Protein AF-A0A6C0LHE6-F1 (afdb_monomer_lite)

Sequence (182 aa):
MSNKDAHYPTIMELKTIEFEINLLLKAYDSVHKSFLQNVIDKDWIAALNNLGELERINQGLLNGSSKGNQLLDKALSEGEINHEIIILQKQKLDKIIRQAESQRAIAKRRKKELLDIEADVESTNLLQKSNSLQYTILTIVGIIVAGFTLKTITTDDITMLDNAILAIIIGLIIYYVIKKLY

pLDDT: mean 73.48, std 13.22, range [43.09, 93.25]

Structure (mmCIF, N/CA/C/O backbone):
data_AF-A0A6C0LHE6-F1
#
_entry.id   AF-A0A6C0LHE6-F1
#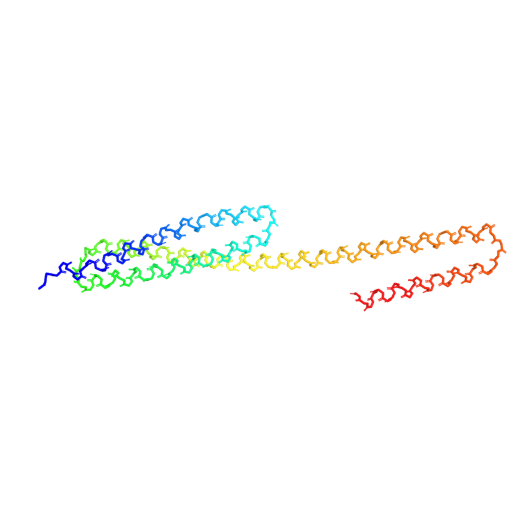
loop_
_atom_site.group_PDB
_atom_site.id
_atom_site.type_symbol
_atom_site.label_atom_id
_atom_site.label_alt_id
_atom_site.label_comp_id
_atom_site.label_asym_id
_atom_site.label_entity_id
_atom_site.label_seq_id
_atom_site.pdbx_PDB_ins_code
_atom_site.Cartn_x
_atom_site.Cartn_y
_atom_site.Cartn_z
_atom_site.occupancy
_atom_site.B_iso_or_equiv
_atom_site.auth_seq_id
_atom_site.auth_comp_id
_atom_site.auth_asym_id
_atom_site.auth_atom_id
_atom_site.pdbx_PDB_model_num
ATOM 1 N N . MET A 1 1 ? -14.221 11.757 44.640 1.00 45.53 1 MET A N 1
ATOM 2 C CA . MET A 1 1 ? -13.906 12.293 43.298 1.00 45.53 1 MET A CA 1
ATOM 3 C C . MET A 1 1 ? -14.899 11.681 42.330 1.00 45.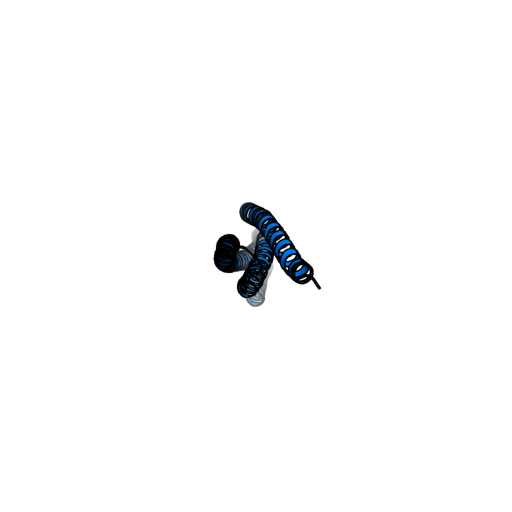53 1 MET A C 1
ATOM 5 O O . MET A 1 1 ? -15.178 10.496 42.446 1.00 45.53 1 MET A O 1
ATOM 9 N N . SER A 1 2 ? -15.554 12.511 41.523 1.00 43.09 2 SER A N 1
ATOM 10 C CA . SER A 1 2 ? -16.671 12.105 40.663 1.00 43.09 2 SER A CA 1
ATOM 11 C C . SER A 1 2 ? -16.165 11.197 39.541 1.00 43.09 2 SER A C 1
ATOM 13 O O . SER A 1 2 ? -15.155 11.513 38.920 1.00 43.09 2 SER A O 1
ATOM 15 N N . ASN A 1 3 ? -16.894 10.118 39.240 1.00 50.94 3 ASN A N 1
ATOM 16 C CA . ASN A 1 3 ? -16.592 9.166 38.158 1.00 50.94 3 ASN A CA 1
ATOM 17 C C . ASN A 1 3 ? -16.379 9.854 36.786 1.00 50.94 3 ASN A C 1
ATOM 19 O O . ASN A 1 3 ? -15.729 9.325 35.898 1.00 50.94 3 ASN A O 1
ATOM 23 N N . LYS A 1 4 ? -16.863 11.096 36.633 1.00 48.31 4 LYS A N 1
ATOM 24 C CA . LYS A 1 4 ? -16.704 11.928 35.431 1.00 48.31 4 LYS A CA 1
ATOM 25 C C . LYS A 1 4 ? -15.253 12.270 35.066 1.00 48.31 4 LYS A C 1
ATOM 27 O O . LYS A 1 4 ? -14.986 12.452 33.882 1.00 48.31 4 LYS A O 1
ATOM 32 N N . ASP A 1 5 ? -14.336 12.350 36.031 1.00 48.44 5 ASP A N 1
ATOM 33 C CA . ASP A 1 5 ? -12.946 12.757 35.758 1.00 48.44 5 ASP A CA 1
ATOM 34 C C . ASP A 1 5 ? -12.104 11.604 35.177 1.00 48.44 5 ASP A C 1
ATOM 36 O O . ASP A 1 5 ? -11.159 11.846 34.428 1.00 48.44 5 ASP A O 1
ATOM 40 N N . ALA A 1 6 ? -12.482 10.349 35.455 1.00 52.41 6 ALA A N 1
ATOM 41 C CA . ALA A 1 6 ? -11.825 9.151 34.920 1.00 52.41 6 ALA A CA 1
ATOM 42 C C . ALA A 1 6 ? -12.182 8.871 33.446 1.00 52.41 6 ALA A C 1
ATOM 44 O O . ALA A 1 6 ? -11.390 8.269 32.727 1.00 52.41 6 ALA A O 1
ATOM 45 N N . HIS A 1 7 ? -13.337 9.359 32.978 1.00 58.25 7 HIS A N 1
ATOM 46 C CA . HIS A 1 7 ? -13.851 9.109 31.624 1.00 58.25 7 HIS A CA 1
ATOM 47 C C . HIS A 1 7 ? -13.306 10.073 30.555 1.00 58.25 7 HIS A C 1
ATOM 49 O O . HIS A 1 7 ? -13.289 9.756 29.364 1.00 58.25 7 HIS A O 1
ATOM 55 N N . TYR A 1 8 ? -12.853 11.266 30.952 1.00 59.69 8 TYR A N 1
ATOM 56 C CA . TYR A 1 8 ? -12.339 12.279 30.022 1.00 59.69 8 TYR A CA 1
ATOM 57 C C . TYR A 1 8 ? -11.105 11.823 29.218 1.00 59.69 8 TYR A C 1
ATOM 59 O O . TYR A 1 8 ? -11.083 12.061 28.007 1.00 59.69 8 TYR A O 1
ATOM 67 N N . PRO A 1 9 ? -10.107 11.154 29.831 1.00 62.25 9 PRO A N 1
ATOM 68 C CA . PRO A 1 9 ? -8.940 10.642 29.115 1.00 62.25 9 PRO A CA 1
ATOM 69 C C . PRO A 1 9 ? -9.296 9.621 28.023 1.00 62.25 9 PRO A C 1
ATOM 71 O O . PRO A 1 9 ? -8.897 9.805 26.876 1.00 62.25 9 PRO A O 1
ATOM 74 N N . THR A 1 10 ? -10.120 8.609 28.327 1.00 71.75 10 THR A N 1
ATOM 75 C CA . THR A 1 10 ? -10.511 7.557 27.365 1.00 71.75 10 THR A CA 1
ATOM 76 C C . THR A 1 10 ? -11.290 8.128 26.174 1.00 71.75 10 THR A C 1
ATOM 78 O O . THR A 1 10 ? -11.019 7.790 25.021 1.00 71.75 10 THR A O 1
ATOM 81 N N . ILE A 1 11 ? -12.230 9.048 26.424 1.00 72.69 11 ILE A N 1
ATOM 82 C CA . ILE A 1 11 ? -13.008 9.710 25.363 1.00 72.69 11 ILE A CA 1
ATOM 83 C C . ILE A 1 11 ? -12.109 10.590 24.487 1.00 72.69 11 ILE A C 1
ATOM 85 O O . ILE A 1 11 ? -12.278 10.632 23.266 1.00 72.69 11 ILE A O 1
ATOM 89 N N . MET A 1 12 ? -11.160 11.306 25.096 1.00 69.44 12 MET A N 1
ATOM 90 C CA . MET A 1 12 ? -10.203 12.134 24.367 1.00 69.44 12 MET A CA 1
ATOM 91 C C . MET A 1 12 ? -9.301 11.277 23.473 1.00 69.44 12 MET A C 1
ATOM 93 O O . MET A 1 12 ? -9.126 11.606 22.303 1.00 69.44 12 MET A O 1
ATOM 97 N N . GLU A 1 13 ? -8.803 10.147 23.977 1.00 72.38 13 GLU A N 1
ATOM 98 C CA . GLU A 1 13 ? -8.007 9.202 23.190 1.00 72.38 13 GLU A CA 1
ATOM 99 C C . GLU A 1 13 ? -8.792 8.605 22.015 1.00 72.38 13 GLU A C 1
ATOM 101 O O . GLU A 1 13 ? -8.275 8.563 20.898 1.00 72.38 13 GLU A O 1
ATOM 106 N N . LEU A 1 14 ? -10.051 8.207 22.227 1.00 77.62 14 LEU A N 1
ATOM 107 C CA . LEU A 1 14 ? -10.919 7.703 21.157 1.00 77.62 14 LEU A CA 1
ATOM 108 C C . LEU A 1 14 ? -11.138 8.746 20.051 1.00 77.62 14 LEU A C 1
ATOM 110 O O . LEU A 1 14 ? -11.070 8.407 18.869 1.00 77.62 14 LEU A O 1
ATOM 114 N N . LYS A 1 15 ? -11.343 10.019 20.414 1.00 73.62 15 LYS A N 1
ATOM 115 C CA . LYS A 1 15 ? -11.470 11.119 19.442 1.00 73.62 15 LYS A CA 1
ATOM 116 C C . LYS A 1 15 ? -10.176 11.380 18.676 1.00 73.62 15 LYS A C 1
ATOM 118 O O . LYS 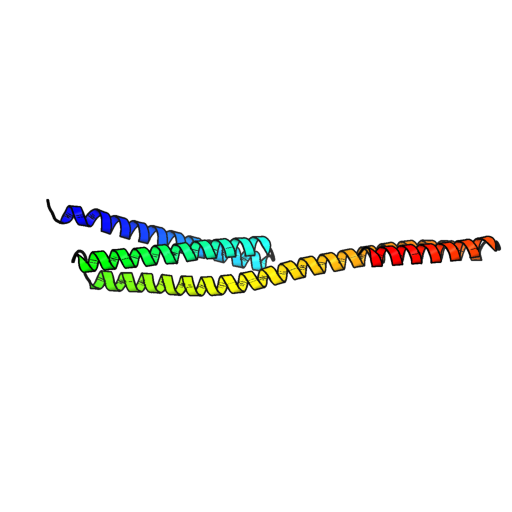A 1 15 ? -10.225 11.647 17.477 1.00 73.62 15 LYS A O 1
ATOM 123 N N . THR A 1 16 ? -9.029 11.296 19.346 1.00 73.38 16 THR A N 1
ATOM 124 C CA . THR A 1 16 ? -7.721 11.420 18.691 1.00 73.38 16 THR A CA 1
ATOM 125 C C . THR A 1 16 ? -7.519 10.305 17.671 1.00 73.38 16 THR A C 1
ATOM 127 O O . THR A 1 16 ? -7.176 10.588 16.526 1.00 73.38 16 THR A O 1
ATOM 130 N N . ILE A 1 17 ? -7.821 9.055 18.035 1.00 78.56 17 ILE A N 1
ATOM 131 C CA . ILE A 1 17 ? -7.734 7.913 17.115 1.00 78.56 17 ILE A CA 1
ATOM 132 C C . ILE A 1 17 ? -8.687 8.085 15.929 1.00 78.56 17 ILE A C 1
ATOM 134 O O . ILE A 1 17 ? -8.297 7.842 14.790 1.00 78.56 17 ILE A O 1
ATOM 138 N N . GLU A 1 18 ? -9.924 8.529 16.162 1.00 79.81 18 GLU A N 1
ATOM 139 C CA . GLU A 1 18 ? -10.877 8.808 15.083 1.00 79.81 18 GLU A CA 1
ATOM 140 C C . GLU A 1 18 ? -10.336 9.871 14.113 1.00 79.81 18 GLU A C 1
ATOM 142 O O . GLU A 1 18 ? -10.421 9.708 12.892 1.00 79.81 18 GLU A O 1
ATOM 147 N N . PHE A 1 19 ? -9.745 10.948 14.634 1.00 73.12 19 PHE A N 1
ATOM 148 C CA . PHE A 1 19 ? -9.117 11.982 13.817 1.00 73.12 19 PHE A CA 1
ATOM 149 C C . PHE A 1 19 ? -7.933 11.437 13.004 1.00 73.12 19 PHE A C 1
ATOM 151 O O . PHE A 1 19 ? -7.868 11.669 11.794 1.00 73.12 19 PHE A O 1
ATOM 158 N N . GLU A 1 20 ? -7.033 10.681 13.635 1.00 71.50 20 GLU A N 1
ATOM 159 C CA . GLU A 1 20 ? -5.877 10.056 12.982 1.00 71.50 20 GLU A CA 1
ATOM 160 C C . GLU A 1 20 ? -6.304 9.094 11.866 1.00 71.50 20 GLU A C 1
ATOM 162 O O . GLU A 1 20 ? -5.796 9.182 10.748 1.00 71.50 20 GLU A O 1
ATOM 167 N N . ILE A 1 21 ? -7.285 8.225 12.126 1.00 77.75 21 ILE A N 1
ATOM 168 C CA . ILE A 1 21 ? -7.842 7.303 11.127 1.00 77.75 21 ILE A CA 1
ATOM 169 C C . ILE A 1 21 ? -8.412 8.082 9.938 1.00 77.75 21 ILE A C 1
ATOM 171 O O . ILE A 1 21 ? -8.118 7.757 8.788 1.00 77.75 21 ILE A O 1
ATOM 175 N N . ASN A 1 22 ? -9.186 9.139 10.190 1.00 78.94 22 ASN A N 1
ATOM 176 C CA . ASN A 1 22 ? -9.757 9.960 9.123 1.00 78.94 22 ASN A CA 1
ATOM 177 C C . ASN A 1 22 ? -8.684 10.680 8.293 1.00 78.94 22 ASN A C 1
ATOM 179 O O . ASN A 1 22 ? -8.832 10.810 7.075 1.00 78.94 22 ASN A O 1
ATOM 183 N N . LEU A 1 23 ? -7.603 11.140 8.928 1.00 71.62 23 LEU A N 1
ATOM 184 C CA . LEU A 1 23 ? -6.467 11.738 8.232 1.00 71.62 23 LEU A CA 1
ATOM 185 C C . LEU A 1 23 ? -5.773 10.710 7.332 1.00 71.62 23 LEU A C 1
ATOM 187 O O . LEU A 1 23 ? -5.506 10.995 6.164 1.00 71.62 23 LEU A O 1
ATOM 191 N N . LEU A 1 24 ? -5.539 9.505 7.852 1.00 78.88 24 LEU A N 1
ATOM 192 C CA . LEU A 1 24 ? -4.915 8.407 7.120 1.00 78.88 24 LEU A CA 1
ATOM 193 C C . LEU A 1 24 ? -5.769 7.934 5.940 1.00 78.88 24 LEU A C 1
ATOM 195 O O . LEU A 1 24 ? -5.221 7.698 4.869 1.00 78.88 24 LEU A O 1
ATOM 199 N N . LEU A 1 25 ? -7.097 7.862 6.080 1.00 82.00 25 LEU A N 1
ATOM 200 C CA . LEU A 1 25 ? -7.998 7.534 4.967 1.00 82.00 25 LEU A CA 1
ATOM 201 C C . LEU A 1 25 ? -7.914 8.577 3.841 1.00 82.00 25 LEU A C 1
ATOM 203 O O . LEU A 1 25 ? -7.814 8.220 2.669 1.00 82.00 25 LEU A O 1
ATOM 207 N N . LYS A 1 26 ? -7.882 9.871 4.181 1.00 81.69 26 LYS A N 1
ATOM 208 C CA . LYS A 1 26 ? -7.706 10.943 3.184 1.00 81.69 26 LYS A CA 1
ATOM 209 C C . LYS A 1 26 ? -6.332 10.889 2.516 1.00 81.69 26 LYS A C 1
ATOM 211 O O . LYS A 1 26 ? -6.231 11.077 1.304 1.00 81.69 26 LYS A O 1
ATOM 216 N N . ALA A 1 27 ? -5.282 10.635 3.297 1.00 78.06 27 ALA A N 1
ATOM 217 C CA . ALA A 1 27 ? -3.933 10.459 2.775 1.00 78.06 27 ALA A CA 1
ATOM 218 C C . ALA A 1 27 ? -3.869 9.257 1.823 1.00 78.06 27 ALA A C 1
ATOM 220 O O . ALA A 1 27 ? -3.301 9.377 0.740 1.00 78.06 27 ALA A O 1
ATOM 221 N N . TYR A 1 28 ? -4.519 8.144 2.181 1.00 88.06 28 TYR A N 1
ATOM 222 C CA . TYR A 1 28 ? -4.615 6.954 1.341 1.00 88.06 28 TYR A CA 1
ATOM 223 C C . TYR A 1 28 ? -5.205 7.292 -0.029 1.00 88.06 28 TYR A C 1
ATOM 225 O O . TYR A 1 28 ? -4.587 7.006 -1.052 1.00 88.06 28 TYR A O 1
ATOM 233 N N . ASP A 1 29 ? -6.363 7.956 -0.060 1.00 88.94 29 ASP A N 1
ATOM 234 C CA . ASP A 1 29 ? -7.023 8.337 -1.311 1.00 88.94 29 ASP A CA 1
ATOM 235 C C . ASP A 1 29 ? -6.145 9.249 -2.175 1.00 88.94 29 ASP A C 1
ATOM 237 O O . ASP A 1 29 ? -6.088 9.092 -3.397 1.00 88.94 29 ASP A O 1
ATOM 241 N N . SER A 1 30 ? -5.441 10.196 -1.552 1.00 85.25 30 SER A N 1
ATOM 242 C CA . SER A 1 30 ? -4.534 11.107 -2.253 1.00 85.25 30 SER A CA 1
ATOM 243 C C . SER A 1 30 ? -3.344 10.366 -2.868 1.00 85.25 30 SER A C 1
ATOM 245 O O . SER A 1 30 ? -3.062 10.522 -4.058 1.00 85.25 30 SER A O 1
ATOM 247 N N . VAL A 1 31 ? -2.658 9.533 -2.081 1.00 83.25 31 VAL A N 1
ATOM 248 C CA . VAL A 1 31 ? -1.488 8.772 -2.543 1.00 83.25 31 VAL A CA 1
ATOM 249 C C . VAL A 1 31 ? -1.897 7.731 -3.583 1.00 83.25 31 VAL A C 1
ATOM 251 O O . VAL A 1 31 ? -1.194 7.546 -4.572 1.00 83.25 31 VAL A O 1
ATOM 254 N N . HIS A 1 32 ? -3.063 7.097 -3.437 1.00 90.38 32 HIS A N 1
ATOM 255 C CA . HIS A 1 32 ? -3.565 6.133 -4.413 1.00 90.38 32 HIS A CA 1
ATOM 256 C C . HIS A 1 32 ? -3.854 6.798 -5.766 1.00 90.38 32 HIS A C 1
ATOM 258 O O . HIS A 1 32 ? -3.476 6.261 -6.806 1.00 90.38 32 HIS A O 1
ATOM 264 N N . LYS A 1 33 ? -4.448 7.998 -5.780 1.00 93.25 33 LYS A N 1
ATOM 265 C CA . LYS A 1 33 ? -4.622 8.764 -7.026 1.00 93.25 33 LYS A CA 1
ATOM 266 C C . LYS A 1 33 ? -3.281 9.087 -7.683 1.00 93.25 33 LYS A C 1
ATOM 268 O O . LYS A 1 33 ? -3.139 8.876 -8.884 1.00 93.25 33 LYS A O 1
ATOM 273 N N . SER A 1 34 ? -2.295 9.534 -6.903 1.00 89.12 34 SER A N 1
ATOM 274 C CA . SER A 1 34 ? -0.945 9.790 -7.419 1.00 89.12 34 SER A CA 1
ATOM 275 C C . SER A 1 34 ? -0.278 8.517 -7.946 1.00 89.12 34 SER A C 1
ATOM 277 O O . SER A 1 34 ? 0.345 8.546 -8.999 1.00 89.12 34 SER A O 1
ATOM 279 N N . PHE A 1 35 ? -0.453 7.375 -7.277 1.00 91.88 35 PHE A N 1
ATOM 280 C CA . PHE A 1 35 ? 0.025 6.081 -7.762 1.00 91.88 35 PHE A CA 1
ATOM 281 C C . PHE A 1 35 ? -0.550 5.738 -9.139 1.00 91.88 35 PHE A C 1
ATOM 283 O O . PHE A 1 35 ? 0.207 5.389 -10.039 1.00 91.88 35 PHE A O 1
ATOM 290 N N . LEU A 1 36 ? -1.869 5.858 -9.316 1.00 92.62 36 LEU A N 1
ATOM 291 C CA . LEU A 1 36 ? -2.510 5.570 -10.601 1.00 92.62 36 LEU A CA 1
ATOM 292 C C . LEU A 1 36 ? -2.005 6.504 -11.704 1.00 92.62 36 LEU A C 1
ATOM 294 O O . LEU A 1 36 ? -1.741 6.037 -12.808 1.00 92.62 36 LEU A O 1
ATOM 298 N N . GLN A 1 37 ? -1.829 7.789 -11.389 1.00 91.56 37 GLN A N 1
ATOM 299 C CA . GLN A 1 37 ? -1.280 8.763 -12.327 1.00 91.56 37 GLN A CA 1
ATOM 300 C C . GLN A 1 37 ? 0.154 8.401 -12.737 1.00 91.56 37 GLN A C 1
ATOM 302 O O . GLN A 1 37 ? 0.437 8.305 -13.924 1.00 91.56 37 GLN A O 1
ATOM 307 N N . ASN A 1 38 ? 1.023 8.073 -11.779 1.00 87.38 38 ASN A N 1
ATOM 308 C CA . ASN A 1 38 ? 2.407 7.690 -12.067 1.00 87.38 38 ASN A CA 1
ATOM 309 C C . ASN A 1 38 ? 2.498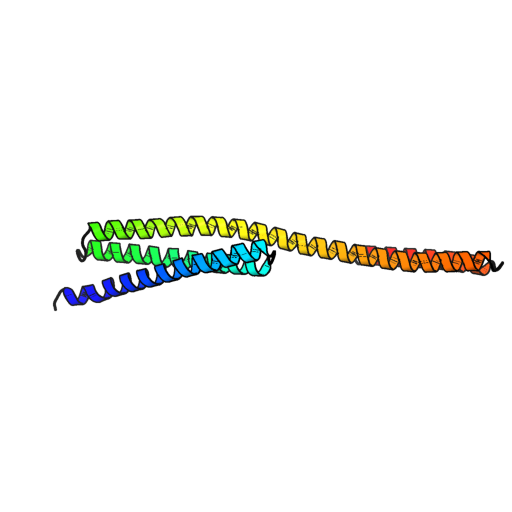 6.387 -12.881 1.00 87.38 38 ASN A C 1
ATOM 311 O O . ASN A 1 38 ? 3.367 6.254 -13.736 1.00 87.38 38 ASN A O 1
ATOM 315 N N . VAL A 1 39 ? 1.572 5.440 -12.679 1.00 87.94 39 VAL A N 1
ATOM 316 C CA . VAL A 1 39 ? 1.456 4.240 -13.529 1.00 87.94 39 VAL A CA 1
ATOM 317 C C . VAL A 1 39 ? 1.046 4.598 -14.962 1.00 87.94 39 VAL A C 1
ATOM 319 O O . VAL A 1 39 ? 1.599 4.035 -15.904 1.00 87.94 39 VAL A O 1
ATOM 322 N N . ILE A 1 40 ? 0.098 5.525 -15.144 1.00 90.25 40 ILE A N 1
ATOM 323 C CA . ILE A 1 40 ? -0.316 6.014 -16.472 1.00 90.25 40 ILE A CA 1
ATOM 324 C C . ILE A 1 40 ? 0.852 6.714 -17.177 1.00 90.25 40 ILE A C 1
ATOM 326 O O . ILE A 1 40 ? 1.114 6.444 -18.351 1.00 90.25 40 ILE A O 1
ATOM 330 N N . ASP A 1 41 ? 1.583 7.550 -16.442 1.00 92.25 41 ASP A N 1
ATOM 331 C CA . ASP A 1 41 ? 2.724 8.321 -16.942 1.00 92.25 41 ASP A CA 1
ATOM 332 C C . ASP A 1 41 ? 3.991 7.465 -17.120 1.00 92.25 41 ASP A C 1
ATOM 334 O O . ASP A 1 41 ? 4.993 7.942 -17.652 1.00 92.25 41 ASP A O 1
ATOM 338 N N . LYS A 1 42 ? 3.936 6.182 -16.730 1.00 89.81 42 LYS A N 1
ATOM 339 C CA . LYS A 1 42 ? 5.050 5.219 -16.742 1.00 89.81 42 LYS A CA 1
ATOM 340 C C . LYS A 1 42 ? 6.243 5.648 -15.880 1.00 89.81 42 LYS A C 1
ATOM 342 O O . LYS A 1 42 ? 7.364 5.191 -16.101 1.00 89.81 42 LYS A O 1
ATOM 347 N N . ASP A 1 43 ? 6.005 6.490 -14.879 1.00 87.12 43 ASP A N 1
ATOM 348 C CA . ASP A 1 43 ? 6.984 6.811 -13.844 1.00 87.12 43 ASP A CA 1
ATOM 349 C C . ASP A 1 43 ? 6.976 5.703 -12.781 1.00 87.12 43 ASP A C 1
ATOM 351 O O . ASP A 1 43 ? 6.321 5.784 -11.735 1.00 87.12 43 ASP A O 1
ATOM 355 N N . TRP A 1 44 ? 7.681 4.611 -13.087 1.00 85.69 44 TRP A N 1
ATOM 356 C CA . TRP A 1 44 ? 7.710 3.412 -12.248 1.00 85.69 44 TRP A CA 1
ATOM 357 C C . TRP A 1 44 ? 8.355 3.656 -10.884 1.00 85.69 44 TRP A C 1
ATOM 359 O O . TRP A 1 44 ? 7.887 3.100 -9.891 1.00 85.69 44 TRP A O 1
ATOM 369 N N . ILE A 1 45 ? 9.357 4.537 -10.810 1.00 84.06 45 ILE A N 1
ATOM 370 C CA . ILE A 1 45 ? 10.038 4.889 -9.558 1.00 84.06 45 ILE A CA 1
ATOM 371 C C . ILE A 1 45 ? 9.065 5.632 -8.637 1.00 84.06 45 ILE A C 1
ATOM 373 O O . ILE A 1 45 ? 8.898 5.265 -7.469 1.00 84.06 45 ILE A O 1
ATOM 377 N N . ALA A 1 46 ? 8.365 6.647 -9.152 1.00 81.62 46 ALA A N 1
ATOM 378 C CA . ALA A 1 46 ? 7.381 7.374 -8.361 1.00 81.62 46 ALA A CA 1
ATOM 379 C C . ALA A 1 46 ? 6.170 6.495 -7.998 1.00 81.62 46 ALA A C 1
ATOM 381 O O . ALA A 1 46 ? 5.635 6.603 -6.891 1.00 81.62 46 ALA A O 1
ATOM 382 N N . ALA A 1 47 ? 5.749 5.582 -8.879 1.00 84.69 47 ALA A N 1
ATOM 383 C CA . ALA A 1 47 ? 4.712 4.597 -8.571 1.00 84.69 47 ALA A CA 1
ATOM 384 C C . ALA A 1 47 ? 5.141 3.632 -7.447 1.00 84.69 47 ALA A C 1
ATOM 386 O O . ALA A 1 47 ? 4.353 3.354 -6.538 1.00 84.69 47 ALA A O 1
ATOM 387 N N . LEU A 1 48 ? 6.393 3.163 -7.456 1.00 84.38 48 LEU A N 1
ATOM 388 C CA . LEU A 1 48 ? 6.952 2.295 -6.417 1.00 84.38 48 LEU A CA 1
ATOM 389 C C . LEU A 1 48 ? 7.016 3.007 -5.057 1.00 84.38 48 LEU A C 1
ATOM 391 O O . LEU A 1 48 ? 6.616 2.430 -4.040 1.00 84.38 48 LEU A O 1
ATOM 395 N N . ASN A 1 49 ? 7.447 4.271 -5.042 1.00 84.00 49 ASN A N 1
ATOM 396 C CA . ASN A 1 49 ? 7.451 5.107 -3.839 1.00 84.00 49 ASN A CA 1
ATOM 397 C C . ASN A 1 49 ? 6.035 5.278 -3.274 1.00 84.00 49 ASN A C 1
ATOM 399 O O . ASN A 1 49 ? 5.817 5.065 -2.079 1.00 84.00 49 ASN A O 1
ATOM 403 N N . ASN A 1 50 ? 5.049 5.551 -4.134 1.00 86.00 50 ASN A N 1
ATOM 404 C CA . ASN A 1 50 ? 3.655 5.658 -3.710 1.00 86.00 50 ASN A CA 1
ATOM 405 C C . ASN A 1 50 ? 3.117 4.348 -3.113 1.00 86.00 50 ASN A C 1
ATOM 407 O O . ASN A 1 50 ? 2.379 4.391 -2.131 1.00 86.00 50 ASN A O 1
ATOM 411 N N . LEU A 1 51 ? 3.496 3.176 -3.639 1.00 86.38 51 LEU A N 1
ATOM 412 C CA . LEU A 1 51 ? 3.133 1.893 -3.019 1.00 86.38 51 LEU A CA 1
ATOM 413 C C . LEU A 1 51 ? 3.747 1.724 -1.623 1.00 86.38 51 LEU A C 1
ATOM 415 O O . LEU A 1 51 ? 3.087 1.182 -0.735 1.00 86.38 51 LEU A O 1
ATOM 419 N N . GLY A 1 52 ? 4.983 2.190 -1.418 1.00 83.69 52 GLY A N 1
ATOM 420 C CA . GLY A 1 52 ? 5.623 2.214 -0.101 1.00 83.69 52 GLY A CA 1
ATOM 421 C C . GLY A 1 52 ? 4.856 3.078 0.902 1.00 83.69 52 GLY A C 1
ATOM 422 O O . GLY A 1 52 ? 4.582 2.637 2.020 1.00 83.69 52 GLY A O 1
ATOM 423 N N . GLU A 1 53 ? 4.432 4.269 0.484 1.00 82.75 53 GLU A N 1
ATOM 424 C CA . GLU A 1 53 ? 3.611 5.160 1.311 1.00 82.75 53 GLU A CA 1
ATOM 425 C C . GLU A 1 53 ? 2.222 4.571 1.604 1.00 82.75 53 GLU A C 1
ATOM 427 O O . GLU A 1 53 ? 1.772 4.594 2.751 1.00 82.75 53 GLU A O 1
ATOM 432 N N . LEU A 1 54 ? 1.563 3.943 0.620 1.00 86.50 54 LEU A N 1
ATOM 433 C CA . LEU A 1 54 ? 0.295 3.233 0.839 1.00 86.50 54 LEU A CA 1
ATOM 434 C C . LEU A 1 54 ? 0.437 2.092 1.858 1.00 86.50 54 LEU A C 1
ATOM 436 O O . LEU A 1 54 ? -0.473 1.871 2.658 1.00 86.50 54 LEU A O 1
ATOM 440 N N . GLU A 1 55 ? 1.567 1.376 1.874 1.00 86.38 55 GLU A N 1
ATOM 441 C CA . GLU A 1 55 ? 1.835 0.350 2.888 1.00 86.38 55 GLU A CA 1
ATOM 442 C C . GLU A 1 55 ? 1.983 0.958 4.292 1.00 86.38 55 GLU A C 1
ATOM 444 O O . GLU A 1 55 ? 1.396 0.437 5.246 1.00 86.38 55 GLU A O 1
ATOM 449 N N . ARG A 1 56 ? 2.694 2.087 4.428 1.00 81.88 56 ARG A N 1
ATOM 450 C CA . ARG A 1 56 ? 2.820 2.806 5.709 1.00 81.88 56 ARG A CA 1
ATOM 451 C C . ARG A 1 56 ? 1.468 3.300 6.217 1.00 81.88 56 ARG A C 1
ATOM 453 O O . ARG A 1 56 ? 1.161 3.118 7.395 1.00 81.88 56 ARG A O 1
ATOM 460 N N . ILE A 1 57 ? 0.650 3.876 5.336 1.00 81.44 57 ILE A N 1
ATOM 461 C CA . ILE A 1 57 ? -0.697 4.353 5.673 1.00 81.44 57 ILE A CA 1
ATOM 462 C C . ILE A 1 57 ? -1.582 3.185 6.123 1.00 81.44 57 ILE A C 1
ATOM 464 O O . ILE A 1 57 ? -2.215 3.276 7.173 1.00 81.44 57 ILE A O 1
ATOM 468 N N . ASN A 1 58 ? -1.572 2.063 5.395 1.00 80.00 58 ASN A N 1
ATOM 469 C CA . ASN A 1 58 ? -2.310 0.858 5.783 1.00 80.00 58 ASN A CA 1
ATOM 470 C C . ASN A 1 58 ? -1.881 0.336 7.157 1.00 80.00 58 ASN A C 1
ATOM 472 O O . ASN A 1 58 ? -2.731 -0.018 7.970 1.00 80.00 58 ASN A O 1
ATOM 476 N N . GLN A 1 59 ? -0.580 0.323 7.455 1.00 85.94 59 GLN A N 1
ATOM 477 C CA . GLN A 1 59 ? -0.100 -0.065 8.780 1.00 85.94 59 GLN A CA 1
ATOM 478 C C . GLN A 1 59 ? -0.591 0.902 9.870 1.00 85.94 59 GLN A C 1
ATOM 480 O O . GLN A 1 59 ? -0.979 0.458 10.950 1.00 85.94 59 GLN A O 1
ATOM 485 N N . GLY A 1 60 ? -0.628 2.207 9.581 1.00 78.50 60 GLY A N 1
ATOM 486 C CA . GLY A 1 60 ? -1.223 3.212 10.464 1.00 78.50 60 GLY A CA 1
ATOM 487 C C . GLY A 1 60 ? -2.711 2.960 10.724 1.00 78.50 60 GLY A C 1
ATOM 488 O O . GLY A 1 60 ? -3.135 2.969 11.877 1.00 78.50 60 GLY A O 1
ATOM 489 N N . LEU A 1 61 ? -3.487 2.655 9.678 1.00 83.31 61 LEU A N 1
ATOM 490 C CA . LEU A 1 61 ? -4.914 2.332 9.784 1.00 83.31 61 LEU A CA 1
ATOM 491 C C . LEU A 1 61 ? -5.157 1.073 10.627 1.00 83.31 61 LEU A C 1
ATOM 493 O O . LEU A 1 61 ? -6.059 1.071 11.465 1.00 83.31 61 LEU A O 1
ATOM 497 N N . LEU A 1 62 ? -4.340 0.029 10.451 1.00 87.94 62 LEU A N 1
ATOM 498 C CA . LEU A 1 62 ? -4.412 -1.202 11.246 1.00 87.94 62 LEU A CA 1
ATOM 499 C C . LEU A 1 62 ? -4.114 -0.944 12.723 1.00 87.94 62 LEU A C 1
ATOM 501 O O . LEU A 1 62 ? -4.879 -1.371 13.590 1.00 87.94 62 LEU A O 1
ATOM 505 N N . ASN A 1 63 ? -3.032 -0.218 13.011 1.00 83.75 63 ASN A N 1
ATOM 506 C CA . ASN A 1 63 ? -2.632 0.106 14.377 1.00 83.75 63 ASN A CA 1
ATOM 507 C C . ASN A 1 63 ? -3.683 0.990 15.065 1.00 83.75 63 ASN A C 1
ATOM 509 O O . ASN A 1 63 ? -4.118 0.674 16.173 1.00 83.75 63 ASN A O 1
ATOM 513 N N 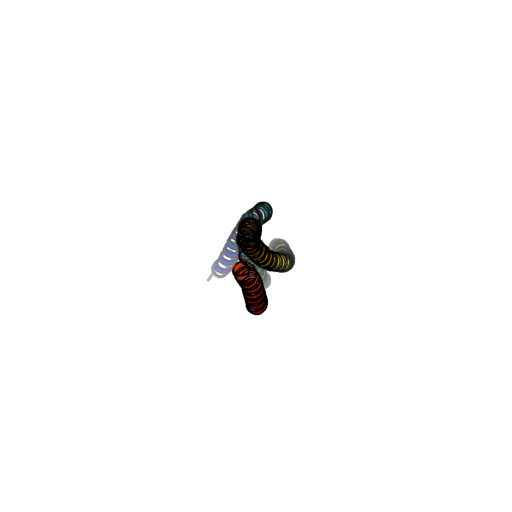. GLY A 1 64 ? -4.125 2.061 14.397 1.00 82.00 64 GLY A N 1
ATOM 514 C CA . GLY A 1 64 ? -5.125 2.990 14.922 1.00 82.00 64 GLY A CA 1
ATOM 515 C C . GLY A 1 64 ? -6.465 2.304 15.177 1.00 82.00 64 GLY A C 1
ATOM 516 O O . GLY A 1 64 ? -7.028 2.434 16.261 1.00 82.00 64 GLY A O 1
ATOM 517 N N . SER A 1 65 ? -6.936 1.492 14.227 1.00 86.62 65 SER A N 1
ATOM 518 C CA . SER A 1 65 ? -8.202 0.763 14.376 1.00 86.62 65 SER A CA 1
ATOM 519 C C . SER A 1 65 ? -8.135 -0.307 15.465 1.00 86.62 65 SER A C 1
ATOM 521 O O . SER A 1 65 ? -9.077 -0.448 16.242 1.00 86.62 65 SER A O 1
ATOM 523 N N . SER A 1 66 ? -7.011 -1.021 15.586 1.00 87.38 66 SER A N 1
ATOM 524 C CA . SER A 1 66 ? -6.822 -2.011 16.656 1.00 87.38 66 SER A CA 1
ATOM 525 C C . SER A 1 66 ? -6.790 -1.351 18.034 1.00 87.38 66 SER A C 1
ATOM 527 O O . SER A 1 66 ? -7.451 -1.822 18.959 1.00 87.38 66 SER A O 1
ATOM 529 N N . LYS A 1 67 ? -6.083 -0.220 18.166 1.00 86.25 67 LYS A N 1
ATOM 530 C CA . LYS A 1 67 ? -6.050 0.570 19.403 1.00 86.25 67 LYS A CA 1
ATOM 531 C C . LYS A 1 67 ? -7.437 1.122 19.750 1.00 86.25 67 LYS A C 1
ATOM 533 O O . LYS A 1 67 ? -7.850 1.054 20.903 1.00 86.25 67 LYS A O 1
ATOM 538 N N . GLY A 1 68 ? -8.180 1.613 18.756 1.00 87.19 68 GLY A N 1
ATOM 539 C CA . GLY A 1 68 ? -9.563 2.061 18.927 1.00 87.19 68 GLY A CA 1
ATOM 540 C C . GLY A 1 68 ? -10.470 0.946 19.452 1.00 87.19 68 GLY A C 1
ATOM 541 O O . GLY A 1 68 ? -11.193 1.157 20.421 1.00 87.19 68 GLY A O 1
ATOM 542 N N . ASN A 1 69 ? -10.368 -0.261 18.887 1.00 89.50 69 ASN A N 1
ATOM 543 C CA . ASN A 1 69 ? -11.103 -1.432 19.372 1.00 89.50 69 ASN A CA 1
ATOM 544 C C . ASN A 1 69 ? -10.759 -1.770 20.832 1.00 89.50 69 ASN A C 1
ATOM 546 O O . ASN A 1 69 ? -11.671 -2.006 21.619 1.00 89.50 69 ASN A O 1
ATOM 550 N N . GLN A 1 70 ? -9.478 -1.728 21.215 1.00 89.19 70 GLN A N 1
ATOM 551 C CA . GLN A 1 70 ? -9.046 -1.968 22.599 1.00 89.19 70 GLN A CA 1
ATOM 552 C C . GLN A 1 70 ? -9.607 -0.931 23.583 1.00 89.19 70 GLN A C 1
ATOM 554 O O . GLN A 1 70 ? -10.058 -1.293 24.668 1.00 89.19 70 GLN A O 1
ATOM 559 N N . LEU A 1 71 ? -9.610 0.354 23.211 1.00 86.25 71 LEU A N 1
ATOM 560 C CA . LEU A 1 71 ? -10.181 1.414 24.048 1.00 86.25 71 LEU A CA 1
ATOM 561 C C . LEU A 1 71 ? -11.702 1.289 24.178 1.00 86.25 71 LEU A C 1
ATOM 563 O O . LEU A 1 71 ? -12.243 1.512 25.258 1.00 86.25 71 LEU A O 1
ATOM 567 N N . LEU A 1 72 ? -12.390 0.897 23.103 1.00 86.81 72 LEU A N 1
ATOM 568 C CA . LEU A 1 72 ? -13.826 0.622 23.138 1.00 86.81 72 LEU A CA 1
ATOM 569 C C . LEU A 1 72 ? -14.156 -0.586 24.024 1.00 86.81 72 LEU A C 1
ATOM 571 O O . LEU A 1 72 ? -15.138 -0.536 24.758 1.00 86.81 72 LEU A O 1
ATOM 575 N N . ASP A 1 73 ? -13.336 -1.641 23.996 1.00 85.44 73 ASP A N 1
ATOM 576 C CA . ASP A 1 73 ? -13.491 -2.804 24.879 1.00 85.44 73 ASP A CA 1
ATOM 577 C C . ASP A 1 73 ? -13.302 -2.442 26.352 1.00 85.44 73 ASP A C 1
ATOM 579 O O . ASP A 1 73 ? -14.070 -2.884 27.209 1.00 85.44 73 ASP A O 1
ATOM 583 N N . LYS A 1 74 ? -12.329 -1.576 26.641 1.00 82.25 74 LYS A N 1
ATOM 584 C CA . LYS A 1 74 ? -12.123 -1.045 27.987 1.00 82.25 74 LYS A CA 1
ATOM 585 C C . LYS A 1 74 ? -13.337 -0.231 28.456 1.00 82.25 74 LYS A C 1
ATOM 587 O O . LYS A 1 74 ? -13.903 -0.545 29.503 1.00 82.25 74 LYS A O 1
ATOM 592 N N . ALA A 1 75 ? -13.805 0.710 27.635 1.00 75.12 75 ALA A N 1
ATOM 593 C CA . ALA A 1 75 ? -14.975 1.534 27.942 1.00 75.12 75 ALA A CA 1
ATOM 594 C C . ALA A 1 75 ? -16.267 0.709 28.117 1.00 75.12 75 ALA A C 1
ATOM 596 O O . ALA A 1 75 ? -17.136 1.074 28.911 1.00 75.12 75 ALA A O 1
ATOM 597 N N . LEU A 1 76 ? -16.393 -0.419 27.405 1.00 74.81 76 LEU A N 1
ATOM 598 C CA . LEU A 1 76 ? -17.487 -1.380 27.574 1.00 74.81 76 LEU A CA 1
ATOM 599 C C . LEU A 1 76 ? -17.422 -2.058 28.953 1.00 74.81 76 LEU A C 1
ATOM 601 O O . LEU A 1 76 ? -18.424 -2.130 29.659 1.00 74.81 76 LEU A O 1
ATOM 605 N N . SER A 1 77 ? -16.234 -2.529 29.346 1.00 73.06 77 SER A N 1
ATOM 606 C CA . SER A 1 77 ? -16.015 -3.231 30.620 1.00 73.06 77 SER A CA 1
ATOM 607 C C . SER A 1 77 ? -16.209 -2.344 31.853 1.00 73.06 77 SER A C 1
ATOM 609 O O . SER A 1 77 ? -16.633 -2.822 32.903 1.00 73.06 77 SER A O 1
ATOM 611 N N . GLU A 1 78 ? -15.945 -1.047 31.709 1.00 71.06 78 GLU A N 1
ATOM 612 C CA . GLU A 1 78 ? -16.067 -0.043 32.767 1.00 71.06 78 GLU A CA 1
ATOM 613 C C . GLU A 1 78 ? -17.487 0.579 32.818 1.00 71.06 78 GLU A C 1
ATOM 615 O O . GLU A 1 78 ? -17.784 1.390 33.695 1.00 71.06 78 GLU A O 1
ATOM 620 N N . GLY A 1 79 ? -18.401 0.163 31.923 1.00 65.81 79 GLY A N 1
ATOM 621 C CA . GLY A 1 79 ? -19.791 0.641 31.868 1.00 65.81 79 GLY A CA 1
ATOM 622 C C . GLY A 1 79 ? -19.927 2.106 31.434 1.00 65.81 79 GLY A C 1
ATOM 623 O O . GLY A 1 79 ? -20.926 2.755 31.744 1.00 65.81 79 GLY A O 1
ATOM 624 N N . GLU A 1 80 ? -18.917 2.641 30.746 1.00 61.84 80 GLU A N 1
ATOM 625 C CA . GLU A 1 80 ? -18.718 4.084 30.552 1.00 61.84 80 GLU A CA 1
ATOM 626 C C . GLU A 1 80 ? -19.515 4.662 29.372 1.00 61.84 80 GLU A C 1
ATOM 628 O O . GLU A 1 80 ? -19.716 5.876 29.292 1.00 61.84 80 GLU A O 1
ATOM 633 N N . ILE A 1 81 ? -19.948 3.821 28.423 1.00 67.06 81 ILE A N 1
ATOM 634 C CA . ILE A 1 81 ? -20.553 4.247 27.150 1.00 67.06 81 ILE A CA 1
ATOM 635 C C . ILE A 1 81 ? -21.697 3.302 26.751 1.00 67.06 81 ILE A C 1
ATOM 637 O O . ILE A 1 81 ? -21.683 2.107 27.037 1.00 67.06 81 ILE A O 1
ATOM 641 N N . ASN A 1 82 ? -22.692 3.842 26.041 1.00 77.44 82 ASN A N 1
ATOM 642 C CA . ASN A 1 82 ? -23.788 3.071 25.454 1.00 77.44 82 ASN A CA 1
ATOM 643 C C . ASN A 1 82 ? -23.257 1.915 24.571 1.00 77.44 82 ASN A C 1
ATOM 645 O O . ASN A 1 82 ? -22.568 2.147 23.572 1.00 77.44 82 ASN A O 1
ATOM 649 N N . HIS A 1 83 ? -23.637 0.682 24.921 1.00 77.00 83 HIS A N 1
ATOM 650 C CA . HIS A 1 83 ? -23.276 -0.548 24.211 1.00 77.00 83 HIS A CA 1
ATOM 651 C C . HIS A 1 83 ? -23.576 -0.512 22.708 1.00 77.00 83 HIS A C 1
ATOM 653 O O . HIS A 1 83 ? -22.753 -0.975 21.920 1.00 77.00 83 HIS A O 1
ATOM 659 N N . GLU A 1 84 ? -24.710 0.049 22.284 1.00 81.25 84 GLU A N 1
ATOM 660 C CA . GLU A 1 84 ? -25.063 0.121 20.860 1.00 81.25 84 GLU A CA 1
ATOM 661 C C . GLU A 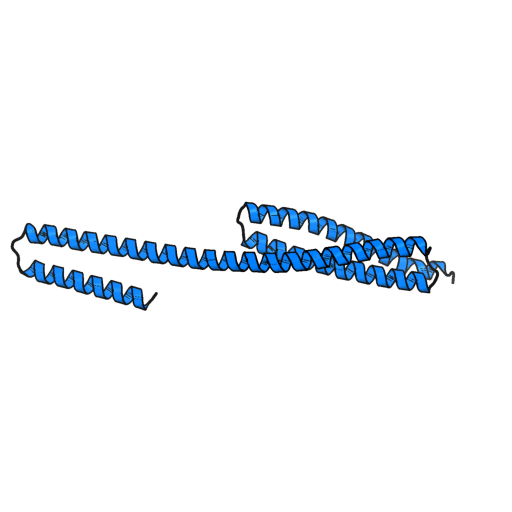1 84 ? -24.076 0.997 20.083 1.00 81.25 84 GLU A C 1
ATOM 663 O O . GLU A 1 84 ? -23.653 0.643 18.981 1.00 81.25 84 GLU A O 1
ATOM 668 N N . ILE A 1 85 ? -23.645 2.112 20.682 1.00 79.62 85 ILE A N 1
ATOM 669 C CA . ILE A 1 85 ? -22.654 3.011 20.079 1.00 79.62 85 ILE A CA 1
ATOM 670 C C . ILE A 1 85 ? -21.307 2.297 19.964 1.00 79.62 85 ILE A C 1
ATOM 672 O O . ILE A 1 85 ? -20.675 2.368 18.910 1.00 79.62 85 ILE A O 1
ATOM 676 N N . ILE A 1 86 ? -20.883 1.578 21.007 1.00 80.75 86 ILE A N 1
ATOM 677 C CA . ILE A 1 86 ? -19.636 0.806 20.975 1.00 80.75 86 ILE A CA 1
ATOM 678 C C . ILE A 1 86 ? -19.680 -0.237 19.853 1.00 80.75 86 ILE A C 1
ATOM 680 O O . ILE A 1 86 ? -18.765 -0.275 19.033 1.00 80.75 86 ILE A O 1
ATOM 684 N N . ILE A 1 87 ? -20.749 -1.034 19.761 1.00 84.38 87 ILE A N 1
ATOM 685 C CA . ILE A 1 87 ? -20.896 -2.067 18.723 1.00 84.38 87 ILE A CA 1
ATOM 686 C C . ILE A 1 87 ? -20.784 -1.453 17.321 1.00 84.38 87 ILE A C 1
ATOM 688 O O . ILE A 1 87 ? -20.031 -1.959 16.486 1.00 84.38 87 ILE A O 1
ATOM 692 N N . LEU A 1 88 ? -21.478 -0.339 17.067 1.00 85.50 88 LEU A N 1
ATOM 693 C CA . LEU A 1 88 ? -21.421 0.358 15.779 1.00 85.50 88 LEU A CA 1
ATOM 694 C C . LEU A 1 88 ? -20.012 0.864 15.450 1.00 85.50 88 LEU A C 1
ATOM 696 O O . LEU A 1 88 ? -19.579 0.775 14.299 1.00 85.50 88 LEU A O 1
ATOM 700 N N . GLN A 1 89 ? -19.286 1.393 16.436 1.00 83.81 89 GLN A N 1
ATOM 701 C CA . GLN A 1 89 ? -17.924 1.878 16.216 1.00 83.81 89 GLN A CA 1
ATOM 702 C C . GLN A 1 89 ? -16.945 0.727 15.973 1.00 83.81 89 GLN A C 1
ATOM 704 O O . GLN A 1 89 ? -16.166 0.800 15.023 1.00 83.81 89 GLN A O 1
ATOM 709 N N . LYS A 1 90 ? -17.043 -0.378 16.724 1.00 86.12 90 LYS A N 1
ATOM 710 C CA . LYS A 1 90 ? -16.223 -1.576 16.478 1.00 86.12 90 LYS A CA 1
ATOM 711 C C . LYS A 1 90 ? -16.438 -2.128 15.070 1.00 86.12 90 LYS A C 1
ATOM 713 O O . LYS A 1 90 ? -15.475 -2.373 14.353 1.00 86.12 90 LYS A O 1
ATOM 718 N N . GLN A 1 91 ? -17.688 -2.204 14.602 1.00 89.69 91 GLN A N 1
ATOM 719 C CA . GLN A 1 91 ? -17.987 -2.629 13.228 1.00 89.69 91 GLN A CA 1
ATOM 720 C C . GLN A 1 91 ? -17.323 -1.742 12.163 1.00 89.69 91 GLN A C 1
ATOM 722 O O . GLN A 1 91 ? -16.862 -2.248 11.133 1.00 89.69 91 GLN A O 1
ATOM 727 N N . LYS A 1 92 ? -17.264 -0.421 12.388 1.00 87.81 92 LYS A N 1
ATOM 728 C CA . LYS A 1 92 ? -16.554 0.501 11.489 1.00 87.81 92 LYS A CA 1
ATOM 729 C C . LYS A 1 92 ? -15.049 0.247 11.505 1.00 87.81 92 LYS A C 1
ATOM 731 O O . LYS A 1 92 ? -14.459 0.148 10.431 1.00 87.81 92 LYS A O 1
ATOM 736 N N . LEU A 1 93 ? -14.444 0.099 12.683 1.00 86.81 93 LEU A N 1
ATOM 737 C CA . LEU A 1 93 ? -13.013 -0.188 12.820 1.00 86.81 93 LEU A CA 1
ATOM 738 C C . LEU A 1 93 ? -12.644 -1.532 12.176 1.00 86.81 93 LEU A C 1
ATOM 740 O O . LEU A 1 93 ? -11.698 -1.598 11.397 1.00 86.81 93 LEU A O 1
ATOM 744 N N . ASP A 1 94 ? -13.454 -2.571 12.369 1.00 88.75 94 ASP A N 1
ATOM 745 C CA . ASP A 1 94 ? -13.255 -3.885 11.745 1.00 88.75 94 ASP A CA 1
ATOM 746 C C . ASP A 1 94 ? -13.380 -3.838 10.218 1.00 88.75 94 ASP A C 1
ATOM 748 O O . ASP A 1 94 ? -12.739 -4.603 9.490 1.00 88.75 94 ASP A O 1
ATOM 752 N N . LYS A 1 95 ? -14.229 -2.952 9.687 1.00 92.62 95 LYS A N 1
ATOM 753 C CA . LYS A 1 95 ? -14.296 -2.704 8.244 1.00 92.62 95 LYS A CA 1
ATOM 754 C C . LYS A 1 95 ? -13.002 -2.059 7.743 1.00 92.62 95 LYS A C 1
ATOM 756 O O . LYS A 1 95 ? -12.485 -2.505 6.722 1.00 92.62 95 LYS A O 1
ATOM 761 N N . ILE A 1 96 ? -12.474 -1.067 8.462 1.00 86.31 96 ILE A N 1
ATOM 762 C CA . ILE A 1 96 ? -11.213 -0.393 8.116 1.00 86.31 96 ILE A CA 1
ATOM 763 C C . ILE A 1 96 ? -10.046 -1.382 8.162 1.00 86.31 96 ILE A C 1
ATOM 765 O O . ILE A 1 96 ? -9.257 -1.418 7.222 1.00 86.31 96 ILE A O 1
ATOM 769 N N . ILE A 1 97 ? -9.981 -2.240 9.185 1.00 86.88 97 ILE A N 1
ATOM 770 C CA . ILE A 1 97 ? -8.963 -3.295 9.302 1.00 86.88 97 ILE A CA 1
ATOM 771 C C . ILE A 1 97 ? -8.998 -4.208 8.074 1.00 86.88 97 ILE A C 1
ATOM 773 O O . ILE A 1 97 ? -7.998 -4.329 7.369 1.00 86.88 97 ILE A O 1
ATOM 777 N N . ARG A 1 98 ? -10.165 -4.783 7.755 1.00 90.31 98 ARG A N 1
ATOM 778 C CA . ARG A 1 98 ? -10.314 -5.682 6.596 1.00 90.31 98 ARG A CA 1
ATOM 779 C C . ARG A 1 98 ? -9.941 -5.006 5.276 1.00 90.31 98 ARG A C 1
ATOM 781 O O . ARG A 1 98 ? -9.334 -5.632 4.407 1.00 90.31 98 ARG A O 1
ATOM 788 N N . GLN A 1 99 ? -10.302 -3.733 5.113 1.00 89.12 99 GLN A N 1
ATOM 789 C CA . GLN A 1 99 ? -9.937 -2.957 3.930 1.00 89.12 99 GLN A CA 1
ATOM 790 C C . GLN A 1 99 ? -8.423 -2.737 3.846 1.00 89.12 99 GLN A C 1
ATOM 792 O O . GLN A 1 99 ? -7.840 -3.025 2.802 1.00 89.12 99 GLN A O 1
ATOM 797 N N . ALA A 1 100 ? -7.782 -2.311 4.936 1.00 81.00 100 ALA A N 1
ATOM 798 C CA . ALA A 1 100 ? -6.342 -2.075 4.986 1.00 81.00 100 ALA A CA 1
ATOM 799 C C . ALA A 1 100 ? -5.531 -3.364 4.748 1.00 81.00 100 ALA A C 1
ATOM 801 O O . ALA A 1 100 ? -4.540 -3.344 4.017 1.00 81.00 100 ALA A O 1
ATOM 802 N N . GLU A 1 101 ? -5.966 -4.509 5.288 1.00 86.38 101 GLU A N 1
ATOM 803 C CA . GLU A 1 101 ? -5.340 -5.816 5.027 1.00 86.38 101 GLU A CA 1
ATOM 804 C C . GLU A 1 101 ? -5.432 -6.213 3.550 1.00 86.38 101 GLU A C 1
ATOM 806 O O . GLU A 1 101 ? -4.430 -6.590 2.932 1.00 86.38 101 GLU A O 1
ATOM 811 N N . SER A 1 102 ? -6.624 -6.086 2.960 1.00 90.88 102 SER A N 1
ATOM 812 C CA . SER A 1 102 ? -6.848 -6.373 1.541 1.00 90.88 102 SER A CA 1
ATOM 813 C C . SER A 1 102 ? -5.985 -5.477 0.647 1.00 90.88 102 SER A C 1
ATOM 815 O O . SER A 1 102 ? -5.284 -5.958 -0.249 1.00 90.88 102 SER A O 1
ATOM 817 N N . GLN A 1 103 ? -5.967 -4.176 0.934 1.00 86.81 103 GLN A N 1
ATOM 818 C CA . GLN A 1 103 ? -5.180 -3.188 0.204 1.00 86.81 103 GLN A CA 1
ATOM 819 C C . GLN A 1 103 ? -3.678 -3.437 0.334 1.00 86.81 103 GLN A C 1
ATOM 821 O O . GLN A 1 103 ? -2.957 -3.325 -0.656 1.00 86.81 103 GLN A O 1
ATOM 826 N N . ARG A 1 104 ? -3.196 -3.834 1.515 1.00 83.38 104 ARG A N 1
ATOM 827 C CA . ARG A 1 104 ? -1.795 -4.211 1.723 1.00 83.38 104 ARG A CA 1
ATOM 828 C C . ARG A 1 104 ? -1.407 -5.429 0.887 1.00 83.38 104 ARG A C 1
ATOM 830 O O . ARG A 1 104 ? -0.345 -5.431 0.266 1.00 83.38 104 ARG A O 1
ATOM 837 N N . ALA A 1 105 ? -2.268 -6.445 0.822 1.00 87.31 105 ALA A N 1
ATOM 838 C CA . ALA A 1 105 ? -2.029 -7.617 -0.015 1.00 87.31 105 ALA A CA 1
ATOM 839 C C . ALA A 1 105 ? -1.960 -7.251 -1.509 1.00 87.31 105 ALA A C 1
ATOM 841 O O . ALA A 1 105 ? -1.082 -7.742 -2.222 1.00 87.31 105 ALA A O 1
ATOM 842 N N . ILE A 1 106 ? -2.837 -6.354 -1.974 1.00 86.25 106 ILE A N 1
ATOM 843 C CA . ILE A 1 106 ? -2.815 -5.835 -3.349 1.00 86.25 106 ILE A CA 1
ATOM 844 C C . ILE A 1 106 ? -1.539 -5.026 -3.610 1.00 86.25 106 ILE A C 1
ATOM 846 O O . ILE A 1 106 ? -0.865 -5.269 -4.609 1.00 86.25 106 ILE A O 1
ATOM 850 N N . ALA A 1 107 ? -1.172 -4.107 -2.712 1.00 83.06 107 ALA A N 1
ATOM 851 C CA . ALA A 1 107 ? 0.026 -3.280 -2.848 1.00 83.06 107 ALA A CA 1
ATOM 852 C C . ALA A 1 107 ? 1.295 -4.137 -2.935 1.00 83.06 107 ALA A C 1
ATOM 854 O O . ALA A 1 107 ? 2.145 -3.891 -3.787 1.00 83.06 107 ALA A O 1
ATOM 855 N N . LYS A 1 108 ? 1.390 -5.205 -2.132 1.00 84.62 108 LYS A N 1
ATOM 856 C CA . LYS A 1 108 ? 2.514 -6.150 -2.179 1.00 84.62 108 LYS A CA 1
ATOM 857 C C . LYS A 1 108 ? 2.626 -6.864 -3.530 1.00 84.62 108 LYS A C 1
ATOM 859 O O . LYS A 1 108 ? 3.737 -7.053 -4.019 1.00 84.62 108 LYS A O 1
ATOM 864 N N . ARG A 1 109 ? 1.497 -7.247 -4.141 1.00 87.12 109 ARG A N 1
ATOM 865 C CA . ARG A 1 109 ? 1.478 -7.850 -5.487 1.00 87.12 109 ARG A CA 1
ATOM 866 C C . ARG A 1 109 ? 1.930 -6.848 -6.548 1.00 87.12 109 ARG A C 1
ATOM 868 O O . ARG A 1 109 ? 2.874 -7.138 -7.271 1.00 87.12 109 ARG A O 1
ATOM 875 N N . ARG A 1 110 ? 1.352 -5.643 -6.551 1.00 85.44 110 ARG A N 1
ATOM 876 C CA . ARG A 1 110 ? 1.717 -4.574 -7.499 1.00 85.44 110 ARG A CA 1
ATOM 877 C C . ARG A 1 110 ? 3.172 -4.133 -7.367 1.00 85.44 110 ARG A C 1
ATOM 879 O O . ARG A 1 110 ? 3.814 -3.836 -8.362 1.00 85.44 110 ARG A O 1
ATOM 886 N N . LYS A 1 111 ? 3.710 -4.119 -6.145 1.00 83.44 111 LYS A N 1
ATOM 887 C CA . LYS A 1 111 ? 5.121 -3.807 -5.899 1.00 83.44 111 LYS A CA 1
ATOM 888 C C . LYS A 1 111 ? 6.034 -4.823 -6.577 1.00 83.44 111 LYS A C 1
ATOM 890 O O . LYS A 1 111 ? 7.029 -4.430 -7.167 1.00 83.44 111 LYS A O 1
ATOM 895 N N . LYS A 1 112 ? 5.687 -6.111 -6.507 1.00 85.75 112 LYS A N 1
ATOM 896 C CA . LYS A 1 112 ? 6.431 -7.162 -7.204 1.00 85.75 112 LYS A CA 1
ATOM 897 C C . LYS A 1 112 ? 6.368 -6.965 -8.722 1.00 85.75 112 LYS A C 1
ATOM 899 O O . LYS A 1 112 ? 7.408 -6.948 -9.357 1.00 85.75 112 LYS A O 1
ATOM 904 N N . GLU A 1 113 ? 5.171 -6.736 -9.261 1.00 85.75 113 GLU A N 1
ATOM 905 C CA . GLU A 1 113 ? 4.970 -6.487 -10.696 1.00 85.75 113 GLU A CA 1
ATOM 906 C C . GLU A 1 113 ? 5.790 -5.286 -11.198 1.00 85.75 113 GLU A C 1
ATOM 908 O O . GLU A 1 113 ? 6.413 -5.371 -12.249 1.00 85.75 113 GLU A O 1
ATOM 913 N N . LEU A 1 114 ? 5.840 -4.184 -10.439 1.00 84.12 114 LEU A N 1
ATOM 914 C CA . LEU A 1 114 ? 6.630 -3.007 -10.816 1.00 84.12 114 LEU A CA 1
ATOM 915 C C . LEU A 1 114 ? 8.142 -3.240 -10.743 1.00 84.12 114 LEU A C 1
ATOM 917 O O . LEU A 1 114 ? 8.855 -2.749 -11.609 1.00 84.12 114 LEU A O 1
ATOM 921 N N . LEU A 1 115 ? 8.624 -3.985 -9.746 1.00 80.94 115 LEU A N 1
ATOM 922 C CA . LEU A 1 115 ? 10.044 -4.338 -9.651 1.00 80.94 115 LEU A CA 1
ATOM 923 C C . LEU A 1 115 ? 10.478 -5.250 -10.805 1.00 80.94 115 LEU A C 1
ATOM 925 O O . LEU A 1 115 ? 11.570 -5.076 -11.339 1.00 80.94 115 LEU A O 1
ATOM 929 N N . ASP A 1 116 ? 9.614 -6.184 -11.210 1.00 82.94 116 ASP A N 1
ATOM 930 C CA . ASP A 1 116 ? 9.862 -7.046 -12.368 1.00 82.94 116 ASP A CA 1
ATOM 931 C C . ASP A 1 116 ? 9.923 -6.198 -13.663 1.00 82.94 116 ASP A C 1
ATOM 933 O O . ASP A 1 116 ? 10.845 -6.350 -14.462 1.00 82.94 116 ASP A O 1
ATOM 937 N N . ILE A 1 117 ? 9.012 -5.226 -13.828 1.00 79.56 117 ILE A N 1
ATOM 938 C CA . ILE A 1 117 ? 9.017 -4.284 -14.965 1.00 79.56 117 ILE A CA 1
ATOM 939 C C . ILE A 1 117 ? 10.279 -3.407 -14.975 1.00 79.56 117 ILE A C 1
ATOM 941 O O . ILE A 1 117 ? 10.852 -3.180 -16.038 1.00 79.56 117 ILE A O 1
ATOM 945 N N . GLU A 1 118 ? 10.721 -2.900 -13.825 1.00 71.44 118 GLU A N 1
ATOM 946 C CA . GLU A 1 118 ? 11.930 -2.073 -13.723 1.00 71.44 118 GLU A CA 1
ATOM 947 C C . GLU A 1 118 ? 13.187 -2.857 -14.133 1.00 71.44 118 GLU A C 1
ATOM 949 O O . GLU A 1 118 ? 13.976 -2.370 -14.947 1.00 71.44 118 GLU A O 1
ATOM 954 N N . ALA A 1 119 ? 13.324 -4.101 -13.663 1.00 68.81 119 ALA A N 1
ATOM 955 C CA . ALA A 1 119 ? 14.426 -4.987 -14.036 1.00 68.81 119 ALA A CA 1
ATOM 956 C C . ALA A 1 119 ? 14.420 -5.340 -15.539 1.00 68.81 119 ALA A C 1
ATOM 958 O O . ALA A 1 119 ? 15.470 -5.361 -16.193 1.00 68.81 119 ALA A O 1
ATOM 959 N N . ASP A 1 120 ? 13.239 -5.566 -16.119 1.00 66.31 120 ASP A N 1
ATOM 960 C CA . ASP A 1 120 ? 13.083 -5.802 -17.557 1.00 66.31 120 ASP A CA 1
ATOM 961 C C . ASP A 1 120 ? 13.434 -4.552 -18.383 1.00 66.31 120 ASP A C 1
ATOM 963 O O . ASP A 1 120 ? 14.083 -4.648 -19.428 1.00 66.31 120 ASP A O 1
ATOM 967 N N . VAL A 1 121 ? 13.066 -3.356 -17.914 1.00 63.38 121 VAL A N 1
ATOM 968 C CA . VAL A 1 121 ? 13.414 -2.087 -18.574 1.00 63.38 121 VAL A CA 1
ATOM 969 C C . VAL A 1 121 ? 14.920 -1.823 -18.508 1.00 63.38 121 VAL A C 1
ATOM 971 O O . VAL A 1 121 ? 15.511 -1.401 -19.506 1.00 63.38 121 VAL A O 1
ATOM 974 N N . GLU A 1 122 ? 15.567 -2.088 -17.373 1.00 59.34 122 GLU A N 1
ATOM 975 C CA . GLU A 1 122 ? 17.014 -1.922 -17.219 1.00 59.34 122 GLU A CA 1
ATOM 976 C C . GLU A 1 122 ? 17.794 -2.902 -18.110 1.00 59.34 122 GLU A C 1
ATOM 978 O O . GLU A 1 122 ? 18.690 -2.490 -18.856 1.00 59.34 122 GLU A O 1
ATOM 983 N N . SER A 1 123 ? 17.398 -4.179 -18.132 1.00 57.34 123 SER A N 1
ATOM 984 C CA . SER A 1 123 ? 18.018 -5.191 -18.997 1.00 57.34 123 SER A CA 1
ATOM 985 C C . SER A 1 123 ? 17.807 -4.901 -20.488 1.00 57.34 123 SER A C 1
ATOM 987 O O . SER A 1 123 ? 18.752 -4.998 -21.275 1.00 57.34 123 SER A O 1
ATOM 989 N N . THR A 1 124 ? 16.611 -4.456 -20.885 1.00 58.78 124 THR A N 1
ATOM 990 C CA . THR A 1 124 ? 16.304 -4.091 -22.276 1.00 58.78 124 THR A CA 1
ATOM 991 C C . THR A 1 124 ? 17.106 -2.869 -22.727 1.00 58.78 124 THR A C 1
ATOM 993 O O . THR A 1 124 ? 17.665 -2.874 -23.826 1.00 58.78 124 THR A O 1
ATOM 996 N N . ASN A 1 125 ? 17.242 -1.843 -21.880 1.00 53.00 125 ASN A N 1
ATOM 997 C CA . ASN A 1 125 ? 18.058 -0.666 -22.188 1.00 53.00 125 ASN A CA 1
ATOM 998 C C . ASN A 1 125 ? 19.553 -1.006 -22.304 1.00 53.00 125 ASN A C 1
ATOM 1000 O O . ASN A 1 125 ? 20.233 -0.486 -23.195 1.00 53.00 125 ASN A O 1
ATOM 1004 N N . LEU A 1 126 ? 20.069 -1.903 -21.457 1.00 51.53 126 LEU A N 1
ATOM 1005 C CA . LEU A 1 126 ? 21.448 -2.396 -21.551 1.00 51.53 126 LEU A CA 1
ATOM 1006 C C . LEU A 1 126 ? 21.679 -3.198 -22.843 1.00 51.53 126 LEU A C 1
ATOM 1008 O O . LEU A 1 126 ? 22.661 -2.950 -23.547 1.00 51.53 126 LEU A O 1
ATOM 1012 N N . LEU A 1 127 ? 20.748 -4.083 -23.211 1.00 49.34 127 LEU A N 1
ATOM 1013 C CA . LEU A 1 127 ? 20.788 -4.851 -24.462 1.00 49.34 127 LEU A CA 1
ATOM 1014 C C . LEU A 1 127 ? 20.713 -3.947 -25.701 1.00 49.34 127 LEU A C 1
ATOM 1016 O O . LEU A 1 127 ? 21.477 -4.125 -26.652 1.00 49.34 127 LEU A O 1
ATOM 1020 N N . GLN A 1 128 ? 19.840 -2.939 -25.696 1.00 45.34 128 GLN A N 1
ATOM 1021 C CA . GLN A 1 128 ? 19.683 -2.018 -26.821 1.00 45.34 128 GLN A CA 1
ATOM 1022 C C . GLN A 1 128 ? 20.905 -1.103 -26.995 1.00 45.34 128 GLN A C 1
ATOM 1024 O O . GLN A 1 128 ? 21.343 -0.863 -28.124 1.00 45.34 128 GLN A O 1
ATOM 1029 N N . LYS A 1 129 ? 21.504 -0.632 -25.892 1.00 52.91 129 LYS A N 1
ATOM 1030 C CA . LYS A 1 129 ? 22.728 0.180 -25.928 1.00 52.91 129 LYS A CA 1
ATOM 1031 C C . LYS A 1 129 ? 23.942 -0.641 -26.371 1.00 52.91 129 LYS A C 1
ATOM 1033 O O . LYS A 1 129 ? 24.724 -0.147 -27.182 1.00 52.91 129 LYS A O 1
ATOM 1038 N N . SER A 1 130 ? 24.057 -1.892 -25.914 1.00 50.06 130 SER A N 1
ATOM 1039 C CA . SER A 1 130 ? 25.099 -2.833 -26.352 1.00 50.06 130 SER A CA 1
ATOM 1040 C C . SER A 1 130 ? 25.008 -3.116 -27.858 1.00 50.06 130 SER A C 1
ATOM 1042 O O . SER A 1 130 ? 25.981 -2.931 -28.591 1.00 50.06 130 SER A O 1
ATOM 1044 N N . ASN A 1 131 ? 23.805 -3.421 -28.357 1.00 56.31 131 ASN A N 1
ATOM 1045 C CA . ASN A 1 131 ? 23.584 -3.685 -29.780 1.00 56.31 131 ASN A CA 1
ATOM 1046 C C . ASN A 1 131 ? 23.851 -2.451 -30.658 1.00 56.31 131 ASN A C 1
ATOM 1048 O O . ASN A 1 131 ? 24.488 -2.564 -31.702 1.00 56.31 131 ASN A O 1
ATOM 1052 N N . SER A 1 132 ? 23.412 -1.257 -30.242 1.00 54.12 132 SER A N 1
ATOM 1053 C CA . SER A 1 132 ? 23.666 -0.011 -30.987 1.00 54.12 132 SER A CA 1
ATOM 1054 C C . SER A 1 132 ? 25.164 0.299 -31.112 1.00 54.12 132 SER A C 1
ATOM 1056 O O . SER A 1 132 ? 25.655 0.679 -32.182 1.00 54.12 132 SER A O 1
ATOM 1058 N N . LEU A 1 133 ? 25.922 0.071 -30.036 1.00 59.19 133 LEU A N 1
ATOM 1059 C CA . LEU A 1 133 ? 27.368 0.273 -30.018 1.00 59.19 133 LEU A CA 1
ATOM 1060 C C . LEU A 1 133 ? 28.080 -0.755 -30.913 1.00 59.19 133 LEU A C 1
ATOM 1062 O O . LEU A 1 133 ? 28.958 -0.385 -31.696 1.00 59.19 133 LEU A O 1
ATOM 1066 N N . GLN A 1 134 ? 27.626 -2.012 -30.899 1.00 53.84 134 GLN A N 1
ATOM 1067 C CA . GLN A 1 134 ? 28.107 -3.057 -31.804 1.00 53.84 134 GLN A CA 1
ATOM 1068 C C . GLN A 1 134 ? 27.861 -2.708 -33.284 1.00 53.84 134 GLN A C 1
ATOM 1070 O O . GLN A 1 134 ? 28.782 -2.827 -34.094 1.00 53.84 134 GLN A O 1
ATOM 1075 N N . TYR A 1 135 ? 26.665 -2.229 -33.650 1.00 62.31 135 TYR A N 1
ATOM 1076 C CA . TYR A 1 135 ? 26.351 -1.825 -35.030 1.00 62.31 135 TYR A CA 1
ATOM 1077 C C . TYR A 1 135 ? 27.133 -0.588 -35.485 1.00 62.31 135 TYR A C 1
ATOM 1079 O O . TYR A 1 135 ? 27.569 -0.525 -36.638 1.00 62.31 135 TYR A O 1
ATOM 1087 N N . THR A 1 136 ? 27.364 0.372 -34.587 1.00 66.00 136 THR A N 1
ATOM 1088 C CA . THR A 1 136 ? 28.165 1.570 -34.885 1.00 66.00 136 THR A CA 1
ATOM 1089 C C . THR A 1 136 ? 29.611 1.189 -35.209 1.00 66.00 136 THR A C 1
ATOM 1091 O O . THR A 1 136 ? 30.157 1.626 -36.222 1.00 66.00 136 THR A O 1
ATOM 1094 N N . ILE A 1 137 ? 30.216 0.309 -34.405 1.00 63.09 137 ILE A N 1
ATOM 1095 C CA . ILE A 1 137 ? 31.579 -0.189 -34.640 1.00 63.09 137 ILE A CA 1
ATOM 1096 C C . ILE A 1 137 ? 31.651 -0.995 -35.943 1.00 63.09 137 ILE A C 1
ATOM 1098 O O . ILE A 1 137 ? 32.546 -0.757 -36.753 1.00 63.09 137 ILE A O 1
ATOM 1102 N N . LEU A 1 138 ? 30.695 -1.899 -36.186 1.00 62.44 138 LEU A N 1
ATOM 1103 C CA . LEU A 1 138 ? 30.618 -2.672 -37.434 1.00 62.44 138 LEU A CA 1
ATOM 1104 C C . LEU A 1 138 ? 30.539 -1.770 -38.669 1.00 62.44 138 LEU A C 1
ATOM 1106 O O . LEU A 1 138 ? 31.190 -2.048 -39.673 1.00 62.44 138 LEU A O 1
ATOM 1110 N N . THR A 1 139 ? 29.791 -0.671 -38.582 1.00 67.19 139 THR A N 1
ATOM 1111 C CA . THR A 1 139 ? 29.668 0.304 -39.673 1.00 67.19 139 THR A CA 1
ATOM 1112 C C . THR A 1 139 ? 30.996 1.010 -39.942 1.00 67.19 139 THR A C 1
ATOM 1114 O O . THR A 1 139 ? 31.407 1.114 -41.096 1.00 67.19 139 THR A O 1
ATOM 1117 N N . ILE A 1 140 ? 31.711 1.442 -38.896 1.00 69.88 140 ILE A N 1
ATOM 1118 C CA . ILE A 1 140 ? 33.036 2.070 -39.033 1.00 69.88 140 ILE A CA 1
ATOM 1119 C C . ILE A 1 140 ? 34.025 1.098 -39.684 1.00 69.88 140 ILE A C 1
ATOM 1121 O O . ILE A 1 140 ? 34.701 1.460 -40.647 1.00 69.88 140 ILE A O 1
ATOM 1125 N N . VAL A 1 141 ? 34.076 -0.149 -39.206 1.00 64.25 141 VAL A N 1
ATOM 1126 C CA . VAL A 1 141 ? 34.933 -1.191 -39.790 1.00 64.25 141 VAL A CA 1
ATOM 1127 C C . VAL A 1 141 ? 34.555 -1.445 -41.251 1.00 64.25 141 VAL A C 1
ATOM 1129 O O . VAL A 1 141 ? 35.436 -1.495 -42.106 1.00 64.25 141 VAL A O 1
ATOM 1132 N N . GLY A 1 142 ? 33.259 -1.529 -41.563 1.00 63.94 142 GLY A N 1
ATOM 1133 C CA . GLY A 1 142 ? 32.763 -1.709 -42.927 1.00 63.94 142 GLY A CA 1
ATOM 1134 C C . GLY A 1 142 ? 33.188 -0.587 -43.877 1.00 63.94 142 GLY A C 1
ATOM 1135 O O . GLY A 1 142 ? 33.643 -0.868 -44.984 1.00 63.94 142 GLY A O 1
ATOM 1136 N N . ILE A 1 143 ? 33.114 0.675 -43.438 1.00 72.50 143 ILE A N 1
ATOM 1137 C CA . ILE A 1 143 ? 33.556 1.837 -44.227 1.00 72.50 143 ILE A CA 1
ATOM 1138 C C . ILE A 1 143 ? 35.065 1.783 -44.482 1.00 72.50 143 ILE A C 1
ATOM 1140 O O . ILE A 1 143 ? 35.507 2.024 -45.605 1.00 72.50 143 ILE A O 1
ATOM 1144 N N . ILE A 1 144 ? 35.856 1.441 -43.461 1.00 65.12 144 ILE A N 1
ATOM 1145 C CA . ILE A 1 144 ? 37.314 1.329 -43.581 1.00 65.12 144 ILE A CA 1
ATOM 1146 C C . ILE A 1 144 ? 37.680 0.246 -44.602 1.00 65.12 144 ILE A C 1
ATOM 1148 O O . ILE A 1 144 ? 38.464 0.505 -45.514 1.00 65.12 144 ILE A O 1
ATOM 1152 N N . VAL A 1 145 ? 37.076 -0.942 -44.492 1.00 63.50 145 VAL A N 1
ATOM 1153 C CA . VAL A 1 145 ? 37.316 -2.052 -45.425 1.00 63.50 145 VAL A CA 1
ATOM 1154 C C . VAL A 1 145 ? 36.918 -1.661 -46.847 1.00 63.50 145 VAL A C 1
ATOM 1156 O O . VAL A 1 145 ? 37.729 -1.820 -47.754 1.00 63.50 145 VAL A O 1
ATOM 1159 N N . ALA A 1 146 ? 35.729 -1.081 -47.045 1.00 63.62 146 ALA A N 1
ATOM 1160 C CA . ALA A 1 146 ? 35.270 -0.643 -48.363 1.00 63.62 146 ALA A CA 1
ATOM 1161 C C . ALA A 1 146 ? 36.200 0.414 -48.988 1.00 63.62 146 ALA A C 1
ATOM 1163 O O . ALA A 1 146 ? 36.529 0.327 -50.172 1.00 63.62 146 ALA A O 1
ATOM 1164 N N . GLY A 1 147 ? 36.670 1.379 -48.189 1.00 65.06 147 GLY A N 1
ATOM 1165 C CA . GLY A 1 147 ? 37.629 2.393 -48.627 1.00 65.06 147 GLY A CA 1
ATOM 1166 C C . GLY A 1 147 ? 38.969 1.791 -49.054 1.00 65.06 147 GLY A C 1
ATOM 1167 O O . GLY A 1 147 ? 39.510 2.169 -50.094 1.00 65.06 147 GLY A O 1
ATOM 1168 N N . PHE A 1 148 ? 39.481 0.812 -48.303 1.00 58.69 148 PHE A N 1
ATOM 1169 C CA . PHE A 1 148 ? 40.688 0.084 -48.690 1.00 58.69 148 PHE A CA 1
ATOM 1170 C C . PHE A 1 148 ? 40.475 -0.755 -49.951 1.00 58.69 148 PHE A C 1
ATOM 1172 O O . PHE A 1 148 ? 41.302 -0.680 -50.852 1.00 58.69 148 PHE A O 1
ATOM 1179 N N . THR A 1 149 ? 39.352 -1.472 -50.069 1.00 58.31 149 THR A N 1
ATOM 1180 C CA . THR A 1 149 ? 39.027 -2.267 -51.265 1.00 58.31 149 THR A CA 1
ATOM 1181 C C . THR A 1 149 ? 38.993 -1.404 -52.525 1.00 58.31 149 THR A C 1
ATOM 1183 O O . THR A 1 149 ? 39.614 -1.760 -53.523 1.00 58.31 149 THR A O 1
ATOM 1186 N N . LEU A 1 150 ? 38.332 -0.242 -52.478 1.00 63.53 150 LEU A N 1
ATOM 1187 C CA . LEU A 1 150 ? 38.306 0.698 -53.603 1.00 63.53 150 LEU A CA 1
ATOM 1188 C C . LEU A 1 150 ? 39.713 1.179 -53.970 1.00 63.53 150 LEU A C 1
ATOM 1190 O O . LEU A 1 150 ? 40.070 1.191 -55.145 1.00 63.53 150 LEU A O 1
ATOM 1194 N N . LYS A 1 151 ? 40.526 1.525 -52.966 1.00 58.59 151 LYS A N 1
ATOM 1195 C CA . LYS A 1 151 ? 41.890 2.017 -53.176 1.00 58.59 151 LYS A CA 1
ATOM 1196 C C . LYS A 1 151 ? 42.809 0.952 -53.784 1.00 58.59 151 LYS A C 1
ATOM 1198 O O . LYS A 1 151 ? 43.615 1.279 -54.650 1.00 58.59 151 LYS A O 1
ATOM 1203 N N . THR A 1 152 ? 42.679 -0.307 -53.371 1.00 61.47 152 THR A N 1
ATOM 1204 C CA . THR A 1 152 ? 43.446 -1.432 -53.927 1.00 61.47 152 THR A CA 1
ATOM 1205 C C . THR A 1 152 ? 43.040 -1.747 -55.362 1.00 61.47 152 THR A C 1
ATOM 1207 O O . THR A 1 152 ? 43.897 -2.056 -56.173 1.00 61.47 152 THR A O 1
ATOM 1210 N N . ILE A 1 153 ? 41.760 -1.617 -55.719 1.00 62.53 153 ILE A N 1
ATOM 1211 C CA . ILE A 1 153 ? 41.327 -1.797 -57.116 1.00 62.53 153 ILE A CA 1
ATOM 1212 C C . ILE A 1 153 ? 41.909 -0.699 -58.019 1.00 62.53 153 ILE A C 1
ATOM 1214 O O . ILE A 1 153 ? 42.208 -0.950 -59.181 1.00 62.53 153 ILE A O 1
ATOM 1218 N N . THR A 1 154 ? 42.074 0.523 -57.504 1.00 66.75 154 THR A N 1
ATOM 1219 C CA . THR A 1 154 ? 42.622 1.646 -58.282 1.00 66.75 154 THR A CA 1
ATOM 1220 C C . THR A 1 154 ? 44.149 1.711 -58.317 1.00 66.75 154 THR A C 1
ATOM 1222 O O . THR A 1 154 ? 44.694 2.452 -59.131 1.00 66.75 154 THR A O 1
ATOM 1225 N N . THR A 1 155 ? 44.843 0.991 -57.433 1.00 59.31 155 THR A N 1
ATOM 1226 C CA . THR A 1 155 ? 46.307 1.038 -57.309 1.00 59.31 155 THR A CA 1
ATOM 1227 C C . THR A 1 155 ? 46.820 -0.398 -57.321 1.00 59.31 155 THR A C 1
ATOM 1229 O O . THR A 1 155 ? 46.587 -1.108 -56.350 1.00 59.31 155 THR A O 1
ATOM 1232 N N . ASP A 1 156 ? 47.501 -0.828 -58.390 1.00 57.53 156 ASP A N 1
ATOM 1233 C CA . ASP A 1 156 ? 48.034 -2.196 -58.590 1.00 57.53 156 ASP A CA 1
ATOM 1234 C C . ASP A 1 156 ? 49.197 -2.563 -57.625 1.00 57.53 156 ASP A C 1
ATOM 1236 O O . ASP A 1 156 ? 50.205 -3.148 -58.017 1.00 57.53 156 ASP A O 1
ATOM 1240 N N . ASP A 1 157 ? 49.089 -2.212 -56.341 1.00 57.69 157 ASP A N 1
ATOM 1241 C CA . ASP A 1 157 ? 50.092 -2.467 -55.306 1.00 57.69 157 ASP A CA 1
ATOM 1242 C C . ASP A 1 157 ? 49.696 -3.675 -54.445 1.00 57.69 157 ASP A C 1
ATOM 1244 O O . ASP A 1 157 ? 48.785 -3.625 -53.613 1.00 57.69 157 ASP A O 1
ATOM 1248 N N . ILE A 1 158 ? 50.436 -4.773 -54.603 1.00 57.66 158 ILE A N 1
ATOM 1249 C CA . ILE A 1 158 ? 50.212 -6.060 -53.918 1.00 57.66 158 ILE A CA 1
ATOM 1250 C C . ILE A 1 158 ? 50.351 -5.929 -52.388 1.00 57.66 158 ILE A C 1
ATOM 1252 O O . ILE A 1 158 ? 49.648 -6.603 -51.636 1.00 57.66 158 ILE A O 1
ATOM 1256 N N . THR A 1 159 ? 51.170 -4.990 -51.907 1.00 59.47 159 THR A N 1
ATOM 1257 C CA . THR A 1 159 ? 51.320 -4.640 -50.481 1.00 59.47 159 THR A CA 1
ATOM 1258 C C . THR A 1 159 ? 50.033 -4.108 -49.840 1.00 59.47 159 THR A C 1
ATOM 1260 O O . THR A 1 159 ? 49.923 -4.089 -48.612 1.00 59.47 159 THR A O 1
ATOM 1263 N N . MET A 1 160 ? 49.028 -3.695 -50.622 1.00 56.22 160 MET A N 1
ATOM 1264 C CA . MET A 1 160 ? 47.719 -3.323 -50.077 1.00 56.22 160 MET A CA 1
ATOM 1265 C C . MET A 1 160 ? 46.847 -4.522 -49.691 1.00 56.22 160 MET A C 1
ATOM 1267 O O . MET A 1 160 ? 46.048 -4.389 -48.762 1.00 56.22 160 MET A O 1
ATOM 1271 N N . LEU A 1 161 ? 47.002 -5.680 -50.343 1.00 57.34 161 LEU A N 1
ATOM 1272 C CA . LEU A 1 161 ? 46.239 -6.890 -50.013 1.00 57.34 161 LEU A CA 1
ATOM 1273 C C . LEU A 1 161 ? 46.578 -7.378 -48.595 1.00 57.34 161 LEU A C 1
ATOM 1275 O O . LEU A 1 161 ? 45.679 -7.663 -47.804 1.00 57.34 161 LEU A O 1
ATOM 1279 N N . ASP A 1 162 ? 47.866 -7.376 -48.245 1.00 56.28 162 ASP A N 1
ATOM 1280 C CA . ASP A 1 162 ? 48.346 -7.749 -46.910 1.00 56.28 162 ASP A CA 1
ATOM 1281 C C . ASP A 1 162 ? 47.813 -6.800 -45.827 1.00 56.28 162 ASP A C 1
ATOM 1283 O O . ASP A 1 162 ? 47.402 -7.238 -44.751 1.00 56.28 162 ASP A O 1
ATOM 1287 N N . ASN A 1 163 ? 47.717 -5.502 -46.131 1.00 58.28 163 ASN A N 1
ATOM 1288 C CA . ASN A 1 163 ? 47.134 -4.512 -45.222 1.00 58.28 163 ASN A CA 1
ATOM 1289 C C . ASN A 1 163 ? 45.611 -4.673 -45.062 1.00 58.28 163 ASN A C 1
ATOM 1291 O O . ASN A 1 163 ? 45.086 -4.446 -43.971 1.00 58.28 163 ASN A O 1
ATOM 1295 N N . ALA A 1 164 ? 44.895 -5.098 -46.107 1.00 60.44 164 ALA A N 1
ATOM 1296 C CA . ALA A 1 164 ? 43.466 -5.401 -46.025 1.00 60.44 164 ALA A CA 1
ATOM 1297 C C . ALA A 1 164 ? 43.198 -6.660 -45.181 1.00 60.44 164 ALA A C 1
ATOM 1299 O O . ALA A 1 164 ? 42.301 -6.659 -44.337 1.00 60.44 164 ALA A O 1
ATOM 1300 N N . ILE A 1 165 ? 44.014 -7.707 -45.343 1.00 64.44 165 ILE A N 1
ATOM 1301 C CA . ILE A 1 165 ? 43.964 -8.917 -44.508 1.00 64.44 165 ILE A CA 1
ATOM 1302 C C . ILE A 1 165 ? 44.277 -8.565 -43.047 1.00 64.44 165 ILE A C 1
ATOM 1304 O O . ILE A 1 165 ? 43.549 -8.984 -42.147 1.00 64.44 165 ILE A O 1
ATOM 1308 N N . LEU A 1 166 ? 45.293 -7.731 -42.801 1.00 59.16 166 LEU A N 1
ATOM 1309 C CA . LEU A 1 166 ? 45.628 -7.243 -41.462 1.00 59.16 166 LEU A CA 1
ATOM 1310 C C . LEU A 1 166 ? 44.464 -6.458 -40.833 1.00 59.16 166 LEU A C 1
ATOM 1312 O O . LEU A 1 166 ? 44.140 -6.676 -39.667 1.00 59.16 166 LEU A O 1
ATOM 1316 N N . ALA A 1 167 ? 43.792 -5.593 -41.599 1.00 63.59 167 ALA A N 1
ATOM 1317 C CA . ALA A 1 167 ? 42.629 -4.839 -41.132 1.00 63.59 167 ALA A CA 1
ATOM 1318 C C . ALA A 1 167 ? 41.443 -5.753 -40.770 1.00 63.59 167 ALA A C 1
ATOM 1320 O O . ALA A 1 167 ? 40.785 -5.525 -39.754 1.00 63.59 167 ALA A O 1
ATOM 1321 N N . ILE A 1 168 ? 41.203 -6.817 -41.544 1.00 69.75 168 ILE A N 1
ATOM 1322 C CA . ILE A 1 168 ? 40.182 -7.833 -41.241 1.00 69.75 168 ILE A CA 1
ATOM 1323 C C . ILE A 1 168 ? 40.550 -8.608 -39.969 1.00 69.75 168 ILE A C 1
ATOM 1325 O O . ILE A 1 168 ? 39.697 -8.802 -39.103 1.00 69.75 168 ILE A O 1
ATOM 1329 N N . ILE A 1 169 ? 41.816 -9.007 -39.814 1.00 66.94 169 ILE A N 1
ATOM 1330 C CA . ILE A 1 169 ? 42.305 -9.715 -38.622 1.00 66.94 169 ILE A CA 1
ATOM 1331 C C . ILE A 1 169 ? 42.178 -8.828 -37.377 1.00 66.94 169 ILE A C 1
ATOM 1333 O O . ILE A 1 169 ? 41.665 -9.281 -36.356 1.00 66.94 169 ILE A O 1
ATOM 1337 N N . ILE A 1 170 ? 42.568 -7.554 -37.458 1.00 64.44 170 ILE A N 1
ATOM 1338 C CA . ILE A 1 170 ? 42.414 -6.590 -36.360 1.00 64.44 170 ILE A CA 1
ATOM 1339 C C . ILE A 1 170 ? 40.928 -6.361 -36.050 1.00 64.44 170 ILE A C 1
ATOM 1341 O O . ILE A 1 170 ? 40.545 -6.373 -34.882 1.00 64.44 170 ILE A O 1
ATOM 1345 N N . GLY A 1 171 ? 40.072 -6.231 -37.069 1.00 66.69 171 GLY A N 1
ATOM 1346 C CA . GLY A 1 171 ? 38.621 -6.119 -36.896 1.00 66.69 171 GLY A CA 1
ATOM 1347 C C . GLY A 1 171 ? 38.009 -7.331 -36.183 1.00 66.69 171 GLY A C 1
ATOM 1348 O O . GLY A 1 171 ? 37.188 -7.166 -35.280 1.00 66.69 171 GLY A O 1
ATOM 1349 N N . LEU A 1 172 ? 38.460 -8.544 -36.518 1.00 66.69 172 LEU A N 1
ATOM 1350 C CA . LEU A 1 172 ? 38.040 -9.785 -35.861 1.00 66.69 172 LEU A CA 1
ATOM 1351 C C . LEU A 1 172 ? 38.554 -9.892 -34.419 1.00 66.69 172 LEU A C 1
ATOM 1353 O O . LEU A 1 172 ? 37.812 -10.338 -33.544 1.00 66.69 172 LEU A O 1
ATOM 1357 N N . ILE A 1 173 ? 39.785 -9.449 -34.145 1.00 64.00 173 ILE A N 1
ATOM 1358 C CA . ILE A 1 173 ? 40.345 -9.400 -32.785 1.00 64.00 173 ILE A CA 1
ATOM 1359 C C . ILE A 1 173 ? 39.561 -8.405 -31.923 1.00 64.00 173 ILE A C 1
ATOM 1361 O O . ILE A 1 173 ? 39.185 -8.741 -30.801 1.00 64.00 173 ILE A O 1
ATOM 1365 N N . ILE A 1 174 ? 39.253 -7.215 -32.445 1.00 64.31 174 ILE A N 1
ATOM 1366 C CA . ILE A 1 174 ? 38.441 -6.209 -31.746 1.00 64.31 174 ILE A CA 1
ATOM 1367 C C . ILE A 1 174 ? 37.039 -6.762 -31.457 1.00 64.31 174 ILE A C 1
ATOM 1369 O O . ILE A 1 174 ? 36.575 -6.681 -30.321 1.00 64.31 174 ILE A O 1
ATOM 1373 N N . TYR A 1 175 ? 36.391 -7.391 -32.444 1.00 68.38 175 TYR A N 1
ATOM 1374 C CA . TYR A 1 175 ? 35.094 -8.053 -32.263 1.00 68.38 175 TYR A CA 1
ATOM 1375 C C . TYR A 1 175 ? 35.137 -9.125 -31.161 1.00 68.38 175 TYR A C 1
ATOM 1377 O O . TYR A 1 175 ? 34.259 -9.174 -30.297 1.00 68.38 175 TYR A O 1
ATOM 1385 N N . TYR A 1 176 ? 36.181 -9.958 -31.154 1.00 63.47 176 TYR A N 1
ATOM 1386 C CA . TYR A 1 176 ? 36.347 -11.028 -30.171 1.00 63.47 176 TYR A CA 1
ATOM 1387 C C . TYR A 1 176 ? 36.613 -10.499 -28.754 1.00 63.47 176 TYR A C 1
ATOM 1389 O O . TYR A 1 176 ? 36.079 -11.035 -27.784 1.00 63.47 176 TYR A O 1
ATOM 1397 N N . VAL A 1 177 ? 37.406 -9.431 -28.620 1.00 62.12 177 VAL A N 1
ATOM 1398 C CA . VAL A 1 177 ? 37.676 -8.772 -27.332 1.00 62.12 177 VAL A CA 1
ATOM 1399 C C . VAL A 1 177 ? 36.407 -8.130 -26.769 1.00 62.12 177 VAL A C 1
ATOM 1401 O O . VAL A 1 177 ? 36.131 -8.296 -25.583 1.00 62.12 177 VAL A O 1
ATOM 1404 N N . ILE A 1 178 ? 35.597 -7.478 -27.609 1.00 60.25 178 ILE A N 1
ATOM 1405 C CA . ILE A 1 178 ? 34.320 -6.885 -27.186 1.00 60.25 178 ILE A CA 1
ATOM 1406 C C . ILE A 1 178 ? 33.353 -7.967 -26.687 1.00 60.25 178 ILE A C 1
ATOM 1408 O O . ILE A 1 178 ? 32.835 -7.835 -25.585 1.00 60.25 178 ILE A O 1
ATOM 1412 N N . LYS A 1 179 ? 33.188 -9.072 -27.428 1.00 58.50 179 LYS A N 1
ATOM 1413 C CA . LYS A 1 179 ? 32.321 -10.207 -27.046 1.00 58.50 179 LYS A CA 1
ATOM 1414 C C . LYS A 1 179 ? 32.766 -10.943 -25.768 1.00 58.50 179 LYS A C 1
ATOM 1416 O O . LYS A 1 179 ? 32.013 -11.732 -25.214 1.00 58.50 179 LYS A O 1
ATOM 1421 N N . LYS A 1 180 ? 34.026 -10.789 -25.351 1.00 53.91 180 LYS A N 1
ATOM 1422 C CA . LYS A 1 180 ? 34.560 -11.427 -24.136 1.00 53.91 180 LYS A CA 1
ATOM 1423 C C . LYS A 1 180 ? 34.477 -10.512 -22.908 1.00 53.91 180 LYS A C 1
ATOM 1425 O O . LYS A 1 180 ? 34.516 -11.013 -21.788 1.00 53.91 180 LYS A O 1
ATOM 1430 N N . LEU A 1 181 ? 34.423 -9.195 -23.115 1.00 46.28 181 LEU A N 1
ATOM 1431 C CA . LEU A 1 181 ? 34.339 -8.183 -22.055 1.00 46.28 181 LEU A CA 1
ATOM 1432 C C . LEU A 1 181 ? 32.896 -7.777 -21.713 1.00 46.28 181 LEU A C 1
ATOM 1434 O O . LEU A 1 181 ? 32.683 -7.239 -20.629 1.00 46.28 181 LEU A O 1
ATOM 1438 N N . TYR A 1 182 ? 31.944 -8.047 -22.608 1.00 44.44 182 TYR A N 1
ATOM 1439 C CA . TYR A 1 182 ? 30.499 -7.861 -22.446 1.00 44.44 182 TYR A CA 1
ATOM 1440 C C . TYR A 1 182 ? 29.767 -9.148 -22.814 1.00 44.44 182 TYR A C 1
ATOM 1442 O O . TYR A 1 182 ? 28.740 -9.434 -22.163 1.00 44.44 182 TYR A O 1
#

Organism: NCBI:txid1070528

Foldseek 3Di:
DDPVVVVVVLVVLLVVLVVQLVVLVVVLVVLVVVLVVCVVVVVLVSNLVSLVVLLVSLVSLQVSLVVSLVSLVVCVVVVNDDPVVSVVSNVVSVVSNVVSVVSNVVSVVVSVVSVVVVVVVVVVVVVVVLVVVVVVLVVVLVVVLVVLVVVCVVDVDPVSVVVSVVSVVVSVVVVVVSVVVD

Radius of gyration: 34.45 Å; chains: 1; bounding box: 76×24×102 Å

Secondary structure (DSSP, 8-state):
--THHHHHHHHHHHHHHHHHHHHHHHHHHHHHHHHHHHHHTT-HHHHHHHHHHHHHHHHHHHHHHHHHHHHHHHHHHTT-S-HHHHHHHHHHHHHHHHHHHHHHHHHHHHHHHHHHHHHHHHHHHHHHHHHHHHHHHHHHHHHHHHHHHHHHHHS--THHHHHHHHHHHHHHHHHHHHHHH-